Protein AF-A0A4U1D3E5-F1 (afdb_monomer)

Structure (mmCIF, N/CA/C/O backbone):
data_AF-A0A4U1D3E5-F1
#
_entry.id   AF-A0A4U1D3E5-F1
#
loop_
_atom_site.group_PDB
_atom_site.id
_atom_site.type_symbol
_atom_site.label_atom_id
_atom_site.label_alt_id
_atom_site.label_comp_id
_atom_site.label_asym_id
_atom_site.label_entity_id
_atom_site.label_seq_id
_atom_site.pdbx_PDB_ins_code
_atom_site.Cartn_x
_atom_site.Cartn_y
_atom_site.Cartn_z
_atom_site.occupancy
_atom_site.B_iso_or_equiv
_atom_site.auth_seq_id
_atom_site.auth_comp_id
_atom_site.auth_asym_id
_atom_site.auth_atom_id
_atom_site.pdbx_PDB_model_num
ATOM 1 N N . MET A 1 1 ? 15.776 -0.066 -17.788 1.00 58.50 1 MET A N 1
ATOM 2 C CA . MET A 1 1 ? 15.976 -1.140 -16.785 1.00 58.50 1 MET A CA 1
ATOM 3 C C . MET A 1 1 ? 14.660 -1.887 -16.537 1.00 58.50 1 MET A C 1
ATOM 5 O O . MET A 1 1 ? 13.894 -1.470 -15.674 1.00 58.50 1 MET A O 1
ATOM 9 N N . PRO A 1 2 ? 14.357 -2.959 -17.291 1.00 75.81 2 PRO A N 1
ATOM 10 C CA . PRO A 1 2 ? 13.066 -3.664 -17.210 1.00 75.81 2 PRO A CA 1
ATOM 11 C C . PRO A 1 2 ? 12.817 -4.336 -15.846 1.00 75.81 2 PRO A C 1
ATOM 13 O O . PRO A 1 2 ? 11.686 -4.384 -15.371 1.00 75.81 2 PRO A O 1
ATOM 16 N N . TYR A 1 3 ? 13.881 -4.774 -15.170 1.00 82.00 3 TYR A N 1
ATOM 17 C CA . TYR A 1 3 ? 13.806 -5.434 -13.863 1.00 82.00 3 TYR A CA 1
ATOM 18 C C . TYR A 1 3 ? 13.316 -4.515 -12.740 1.00 82.00 3 TYR A C 1
ATOM 20 O O . TYR A 1 3 ? 12.530 -4.939 -11.896 1.00 82.00 3 TYR A O 1
ATOM 28 N N . LEU A 1 4 ? 13.743 -3.247 -12.754 1.00 83.12 4 LEU A N 1
ATOM 29 C CA . LEU A 1 4 ? 13.349 -2.272 -11.738 1.00 83.12 4 LEU A CA 1
ATOM 30 C C . LEU A 1 4 ? 11.857 -1.950 -11.841 1.00 83.12 4 LEU A C 1
ATOM 32 O O . LEU A 1 4 ? 11.162 -1.920 -10.831 1.00 83.12 4 LEU A O 1
ATOM 36 N N . ARG A 1 5 ? 11.353 -1.783 -13.070 1.00 85.44 5 ARG A N 1
ATOM 37 C CA . ARG A 1 5 ? 9.930 -1.532 -13.321 1.00 85.44 5 ARG A CA 1
ATOM 38 C C . ARG A 1 5 ? 9.064 -2.683 -12.802 1.00 85.44 5 ARG A C 1
ATOM 40 O O . ARG A 1 5 ? 8.154 -2.446 -12.019 1.00 85.44 5 ARG A O 1
ATOM 47 N N . ASN A 1 6 ? 9.434 -3.922 -13.127 1.00 89.19 6 ASN A N 1
ATOM 48 C CA . ASN A 1 6 ? 8.712 -5.108 -12.666 1.00 89.19 6 ASN A CA 1
ATOM 49 C C . ASN A 1 6 ? 8.741 -5.261 -11.131 1.00 89.19 6 ASN A C 1
ATOM 51 O O . ASN A 1 6 ? 7.748 -5.651 -10.522 1.00 89.19 6 ASN A O 1
ATOM 55 N N . ALA A 1 7 ? 9.867 -4.942 -10.483 1.00 89.00 7 ALA A N 1
ATOM 56 C CA . ALA A 1 7 ? 9.967 -4.979 -9.023 1.00 89.00 7 ALA A CA 1
ATOM 57 C C . ALA A 1 7 ? 9.048 -3.940 -8.355 1.00 89.00 7 ALA A C 1
ATOM 59 O O . ALA A 1 7 ? 8.376 -4.252 -7.371 1.00 89.00 7 ALA A O 1
ATOM 60 N N . VAL A 1 8 ? 8.983 -2.728 -8.915 1.00 87.62 8 VAL A N 1
ATOM 61 C CA . VAL A 1 8 ? 8.097 -1.650 -8.452 1.00 87.62 8 VAL A CA 1
ATOM 62 C C . VAL A 1 8 ? 6.626 -2.027 -8.644 1.00 87.62 8 VAL A C 1
ATOM 64 O O . VAL A 1 8 ? 5.830 -1.857 -7.723 1.00 87.62 8 VAL A O 1
ATOM 67 N N . GLU A 1 9 ? 6.266 -2.599 -9.794 1.00 89.00 9 GLU A N 1
ATOM 68 C CA . GLU A 1 9 ? 4.899 -3.062 -10.068 1.00 89.00 9 GLU A CA 1
ATOM 69 C C . GLU A 1 9 ? 4.480 -4.192 -9.120 1.00 89.00 9 GLU A C 1
ATOM 71 O O . GLU A 1 9 ? 3.412 -4.116 -8.513 1.00 89.00 9 GLU A O 1
ATOM 76 N N . LYS A 1 10 ? 5.350 -5.183 -8.885 1.00 90.62 10 LYS A N 1
ATOM 77 C CA . LYS A 1 10 ? 5.099 -6.252 -7.903 1.00 90.62 10 LYS A CA 1
ATOM 78 C C . LYS A 1 10 ? 4.915 -5.714 -6.486 1.00 90.62 10 LYS A C 1
ATOM 80 O O . LYS A 1 10 ? 3.998 -6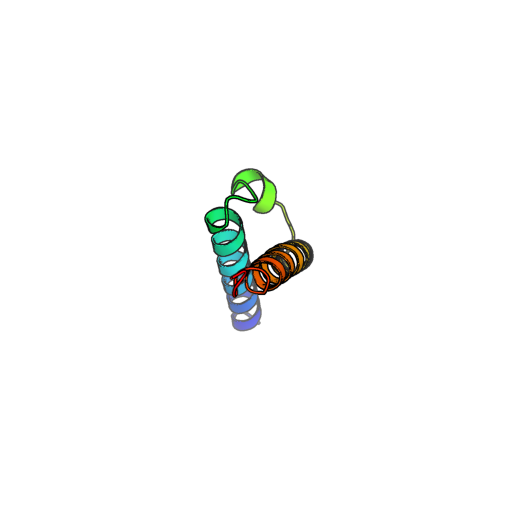.140 -5.789 1.00 90.62 10 LYS A O 1
ATOM 85 N N . ARG A 1 11 ? 5.767 -4.775 -6.055 1.00 89.62 11 ARG A N 1
ATOM 86 C CA . ARG A 1 11 ? 5.653 -4.123 -4.740 1.00 89.62 11 ARG A CA 1
ATOM 87 C C . ARG A 1 11 ? 4.306 -3.415 -4.610 1.00 89.62 11 ARG A C 1
ATOM 89 O O . ARG A 1 11 ? 3.626 -3.567 -3.599 1.00 89.62 11 ARG A O 1
ATOM 96 N N . ARG A 1 12 ? 3.910 -2.672 -5.644 1.00 90.06 12 ARG A N 1
ATOM 97 C CA . ARG A 1 12 ? 2.638 -1.951 -5.6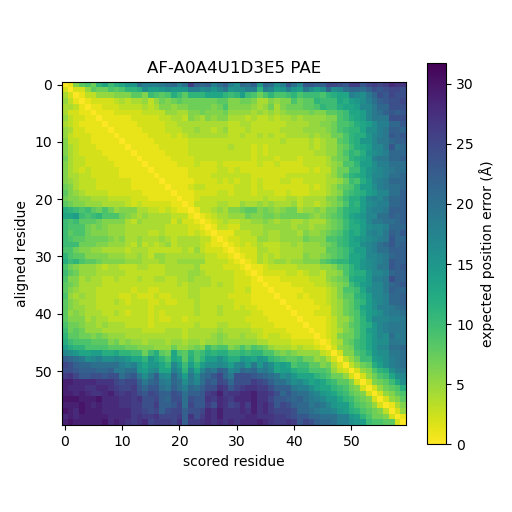89 1.00 90.06 12 ARG A CA 1
ATOM 98 C C . ARG A 1 12 ? 1.451 -2.899 -5.552 1.00 90.06 12 ARG A C 1
ATOM 100 O O . ARG A 1 12 ? 0.587 -2.667 -4.711 1.00 90.06 12 ARG A O 1
ATOM 107 N N . ASP A 1 13 ? 1.445 -3.982 -6.321 1.00 90.62 13 ASP A N 1
ATOM 108 C CA . ASP A 1 13 ? 0.364 -4.969 -6.310 1.00 90.62 13 ASP A CA 1
ATOM 109 C C . ASP A 1 13 ? 0.224 -5.670 -4.946 1.00 90.62 13 ASP A C 1
ATOM 111 O O . ASP A 1 13 ? -0.881 -5.833 -4.421 1.00 90.62 13 ASP A O 1
ATOM 115 N N . GLN A 1 14 ? 1.356 -5.983 -4.304 1.00 90.62 14 GLN A N 1
ATOM 116 C CA . GLN A 1 14 ? 1.382 -6.537 -2.948 1.00 90.62 14 GLN A CA 1
ATOM 117 C C . GLN A 1 14 ? 0.762 -5.588 -1.918 1.00 90.62 14 GLN A C 1
ATOM 119 O O . GLN A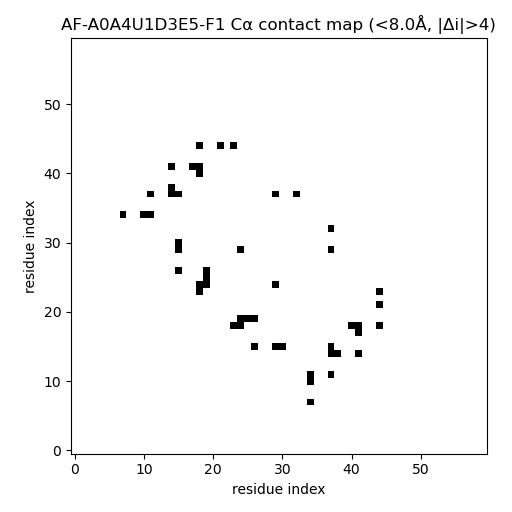 1 14 ? -0.050 -6.021 -1.097 1.00 90.62 14 GLN A O 1
ATOM 124 N N . VAL A 1 15 ? 1.121 -4.301 -1.960 1.00 90.19 15 VAL A N 1
ATOM 125 C CA . VAL A 1 15 ? 0.592 -3.311 -1.013 1.00 90.19 15 VAL A CA 1
ATOM 126 C C . VAL A 1 15 ? -0.904 -3.088 -1.231 1.00 90.19 15 VAL A C 1
ATOM 128 O O . VAL A 1 15 ? -1.664 -3.114 -0.264 1.00 90.19 15 VAL A O 1
ATOM 131 N N . ILE A 1 16 ? -1.348 -2.954 -2.485 1.00 90.62 16 ILE A N 1
ATOM 132 C CA . ILE A 1 16 ? -2.774 -2.844 -2.834 1.00 90.62 16 ILE A CA 1
ATOM 133 C C . ILE A 1 16 ? -3.537 -4.058 -2.303 1.00 90.62 16 ILE A C 1
ATOM 135 O O . ILE A 1 16 ? -4.547 -3.912 -1.616 1.00 90.62 16 ILE A O 1
ATOM 139 N N . THR A 1 17 ? -3.033 -5.264 -2.566 1.00 91.25 17 THR A N 1
ATOM 140 C CA . THR A 1 17 ? -3.660 -6.504 -2.100 1.00 91.25 17 THR A CA 1
ATOM 141 C C . THR A 1 17 ? -3.764 -6.546 -0.579 1.00 91.25 17 THR A C 1
ATOM 143 O O . THR A 1 17 ? -4.802 -6.948 -0.054 1.00 91.25 17 THR A O 1
ATOM 146 N N . PHE A 1 18 ? -2.730 -6.109 0.142 1.00 89.75 18 PHE A N 1
ATOM 147 C CA . PHE A 1 18 ? -2.761 -6.039 1.601 1.0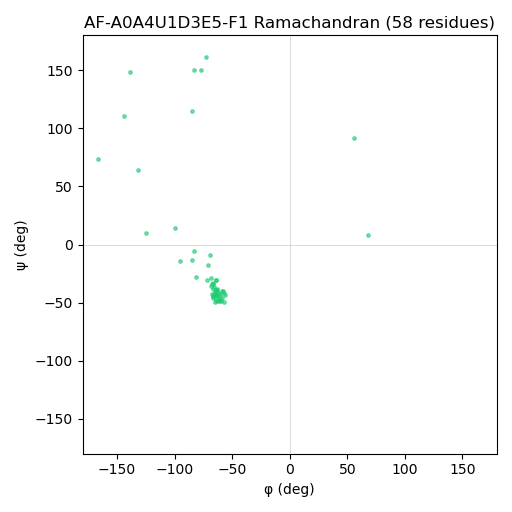0 89.75 18 PHE A CA 1
ATOM 148 C C . PHE A 1 18 ? -3.807 -5.040 2.111 1.00 89.75 18 PHE A C 1
ATOM 150 O O . PHE A 1 18 ? -4.603 -5.384 2.982 1.00 89.75 18 PHE A O 1
ATOM 157 N N . LEU A 1 19 ? -3.835 -3.826 1.556 1.00 87.38 19 LEU A N 1
ATOM 158 C CA . LEU A 1 19 ? -4.761 -2.767 1.969 1.00 87.38 19 LEU A CA 1
ATOM 159 C C . LEU A 1 19 ? -6.226 -3.140 1.705 1.00 87.38 19 LEU A C 1
ATOM 161 O O . LEU A 1 19 ? -7.076 -2.917 2.569 1.00 87.38 19 LEU A O 1
ATOM 165 N N . VAL A 1 20 ? -6.504 -3.781 0.565 1.00 89.94 20 VAL A N 1
ATOM 166 C CA . VAL A 1 20 ? -7.836 -4.317 0.241 1.00 89.94 20 VAL A CA 1
ATOM 167 C C . VAL A 1 20 ? -8.207 -5.462 1.180 1.00 89.94 20 VAL A C 1
ATOM 169 O O . VAL A 1 20 ? -9.306 -5.472 1.727 1.00 89.94 20 VAL A O 1
ATOM 172 N N . LYS A 1 21 ? -7.292 -6.412 1.428 1.00 88.62 21 LYS A N 1
ATOM 173 C CA . LYS A 1 21 ? -7.537 -7.527 2.363 1.00 88.62 21 LYS A CA 1
ATOM 174 C C . LYS A 1 21 ? -7.736 -7.068 3.805 1.00 88.62 21 LYS A C 1
ATOM 176 O O . LYS A 1 21 ? -8.469 -7.712 4.544 1.00 88.62 21 LYS A O 1
ATOM 181 N N . SER A 1 22 ? -7.109 -5.962 4.197 1.00 84.50 22 SER A N 1
ATOM 182 C CA . SER A 1 22 ? -7.318 -5.335 5.503 1.00 84.50 22 SER A CA 1
ATOM 183 C C . SER A 1 22 ? -8.712 -4.703 5.642 1.00 84.50 22 SER A C 1
ATOM 185 O O . SER A 1 22 ? -9.070 -4.259 6.732 1.00 84.50 22 SER A O 1
ATOM 187 N N . GLY A 1 23 ? -9.487 -4.612 4.553 1.00 83.81 23 GLY A N 1
ATOM 188 C CA . GLY A 1 23 ? -10.820 -4.007 4.536 1.00 83.81 23 GLY A CA 1
ATOM 189 C C . GLY A 1 23 ? -10.818 -2.494 4.766 1.00 83.81 23 GLY A C 1
ATOM 190 O O . GLY A 1 23 ? -11.876 -1.901 4.941 1.00 8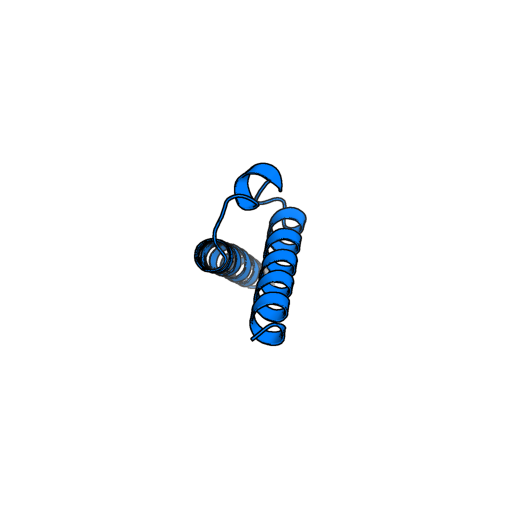3.81 23 GLY A O 1
ATOM 191 N N . THR A 1 24 ? -9.640 -1.863 4.793 1.00 80.44 24 THR A N 1
ATOM 192 C CA . THR A 1 24 ? -9.487 -0.426 5.063 1.00 80.44 24 THR A CA 1
ATOM 193 C C . THR A 1 24 ? -9.751 0.411 3.814 1.00 80.44 24 THR A C 1
ATOM 195 O O . THR A 1 24 ? -10.195 1.547 3.923 1.00 80.44 24 THR A O 1
ATOM 198 N N . PHE A 1 25 ? -9.515 -0.160 2.631 1.00 85.75 25 PHE A N 1
ATOM 199 C CA . PHE A 1 25 ? -9.665 0.530 1.357 1.00 85.75 25 PHE A CA 1
ATOM 200 C C . PHE A 1 25 ? -10.313 -0.368 0.304 1.00 85.75 25 PHE A C 1
ATOM 202 O O . PHE A 1 25 ? -10.085 -1.580 0.281 1.00 85.75 25 PHE A O 1
ATOM 209 N N . LYS A 1 26 ? -11.080 0.232 -0.611 1.00 86.88 26 LYS A N 1
ATOM 210 C CA . LYS A 1 26 ? -11.548 -0.445 -1.824 1.00 86.88 26 LYS A CA 1
ATOM 211 C C . LYS A 1 26 ? -10.461 -0.386 -2.890 1.00 86.88 26 LYS A C 1
ATOM 213 O O . LYS A 1 26 ? -9.681 0.561 -2.943 1.00 86.88 26 LYS A O 1
ATOM 218 N N . ARG A 1 27 ? -10.421 -1.402 -3.755 1.00 86.06 27 ARG A N 1
ATOM 219 C CA . ARG A 1 27 ? -9.411 -1.510 -4.818 1.00 86.06 27 ARG A CA 1
ATOM 220 C C . ARG A 1 27 ? -9.422 -0.290 -5.743 1.00 86.06 27 ARG A C 1
ATOM 222 O O . ARG A 1 27 ? -8.353 0.197 -6.082 1.00 86.06 27 ARG A O 1
ATOM 229 N N . GLU A 1 28 ? -10.604 0.190 -6.109 1.00 87.00 28 GLU A N 1
ATOM 230 C CA . GLU A 1 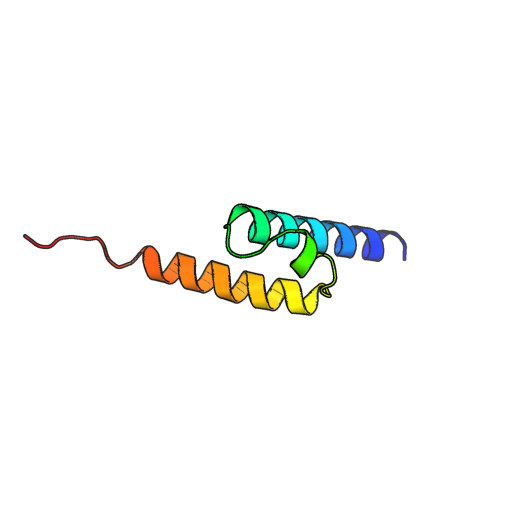28 ? -10.798 1.294 -7.059 1.00 87.00 28 GLU A CA 1
ATOM 231 C C . GLU A 1 28 ? -10.177 2.605 -6.556 1.00 87.00 28 GLU A C 1
ATOM 233 O O . GLU A 1 28 ? -9.474 3.280 -7.305 1.00 87.00 28 GLU A O 1
ATOM 238 N N . ASP A 1 29 ? -10.342 2.909 -5.266 1.00 85.00 29 ASP A N 1
ATOM 239 C CA . ASP A 1 29 ? -9.805 4.125 -4.649 1.00 85.00 29 ASP A CA 1
ATOM 240 C C . ASP A 1 29 ? -8.269 4.118 -4.568 1.00 85.00 29 ASP A C 1
ATOM 242 O O . ASP A 1 29 ? -7.622 5.148 -4.752 1.00 85.00 29 ASP A O 1
ATOM 246 N N . ILE A 1 30 ? -7.658 2.953 -4.324 1.00 86.44 30 ILE A N 1
ATOM 247 C CA . ILE A 1 30 ? -6.203 2.855 -4.109 1.00 86.44 30 ILE A CA 1
ATOM 248 C C . ILE A 1 30 ? -5.413 2.489 -5.364 1.00 86.44 30 ILE A C 1
ATOM 250 O O . ILE A 1 30 ? -4.191 2.635 -5.394 1.00 86.44 30 ILE A O 1
ATOM 254 N N . GLN A 1 31 ? -6.082 2.023 -6.419 1.00 85.44 31 GLN A N 1
ATOM 255 C CA . GLN A 1 31 ? -5.443 1.694 -7.694 1.00 85.44 31 GLN A CA 1
ATOM 256 C C . GLN A 1 31 ? -4.984 2.942 -8.460 1.00 85.44 31 GLN A C 1
ATOM 258 O O . GLN A 1 31 ? -4.115 2.832 -9.325 1.00 85.44 31 GLN A O 1
ATOM 263 N N . SER A 1 32 ? -5.504 4.121 -8.121 1.00 87.06 32 SER A N 1
ATOM 264 C CA . SER A 1 32 ? -5.042 5.405 -8.664 1.00 87.06 32 SER A CA 1
ATOM 265 C C . SER A 1 32 ? -3.837 5.980 -7.911 1.00 87.06 32 SER A C 1
ATOM 267 O O . SER A 1 32 ? -3.176 6.880 -8.420 1.00 87.06 32 SER A O 1
ATOM 269 N N . LEU A 1 33 ? -3.510 5.444 -6.729 1.00 86.62 33 LEU A N 1
ATOM 270 C CA . LEU A 1 33 ? -2.427 5.954 -5.890 1.00 86.62 33 LEU A CA 1
ATOM 271 C C . LEU A 1 33 ? -1.045 5.528 -6.396 1.00 86.62 33 LEU A C 1
ATOM 273 O O . LEU A 1 33 ? -0.845 4.441 -6.972 1.00 86.62 33 LEU A O 1
ATOM 277 N N . THR A 1 34 ? -0.064 6.387 -6.127 1.00 89.88 34 THR A N 1
ATOM 278 C CA . THR A 1 34 ? 1.351 6.090 -6.347 1.00 89.88 34 THR A CA 1
ATOM 279 C C . THR A 1 34 ? 1.876 5.099 -5.307 1.00 89.88 34 THR A C 1
ATOM 281 O O . THR A 1 34 ? 1.291 4.901 -4.240 1.00 89.88 34 THR A O 1
ATOM 284 N N . LEU A 1 35 ? 3.014 4.457 -5.598 1.00 85.44 35 LEU A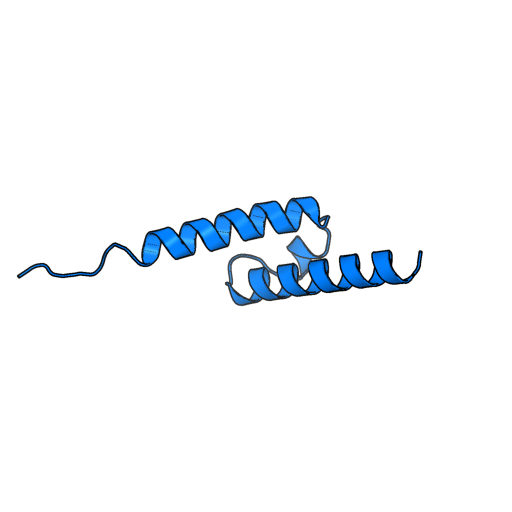 N 1
ATOM 285 C CA . LEU A 1 35 ? 3.627 3.511 -4.661 1.00 85.44 35 LEU A CA 1
ATOM 286 C C . LEU A 1 35 ? 3.944 4.169 -3.308 1.00 85.44 35 LEU A C 1
ATOM 288 O O . LEU A 1 35 ? 3.719 3.559 -2.269 1.00 85.44 35 LEU A O 1
ATOM 292 N N . SER A 1 36 ? 4.425 5.412 -3.312 1.00 88.62 36 SER A N 1
ATOM 293 C CA . SER A 1 36 ? 4.758 6.144 -2.087 1.00 88.62 36 SER A CA 1
ATOM 294 C C . SER A 1 36 ? 3.532 6.389 -1.207 1.00 88.62 36 SER A C 1
ATOM 296 O O . SER A 1 36 ? 3.601 6.186 0.003 1.00 88.62 36 SER A O 1
ATOM 298 N N . GLU A 1 37 ? 2.399 6.763 -1.803 1.00 89.31 37 GLU A N 1
ATOM 299 C CA . GLU A 1 37 ? 1.132 6.938 -1.081 1.00 89.31 37 GLU A CA 1
ATOM 300 C C . GLU A 1 37 ? 0.633 5.612 -0.499 1.00 89.31 37 GLU A C 1
ATOM 302 O O . GLU A 1 37 ? 0.283 5.534 0.679 1.00 89.31 37 GLU A O 1
ATOM 307 N N . LEU A 1 38 ? 0.697 4.537 -1.288 1.00 89.94 38 LEU A N 1
ATOM 308 C CA . LEU A 1 38 ? 0.353 3.189 -0.840 1.00 89.94 38 LEU A CA 1
ATOM 309 C C . LEU A 1 38 ? 1.223 2.733 0.343 1.00 89.94 38 LEU A C 1
ATOM 311 O O . LEU A 1 38 ? 0.711 2.126 1.284 1.00 89.94 38 LEU A O 1
ATOM 315 N N . GLU A 1 39 ? 2.523 3.043 0.342 1.00 89.12 39 GLU A N 1
ATOM 316 C CA . GLU A 1 39 ? 3.413 2.709 1.461 1.00 89.12 39 GLU A CA 1
ATOM 317 C C . GLU A 1 39 ? 3.093 3.503 2.737 1.00 89.12 39 GLU A C 1
ATOM 319 O O . GLU A 1 39 ? 3.211 2.959 3.842 1.00 89.12 39 GLU A O 1
ATOM 324 N N . VAL A 1 40 ? 2.648 4.759 2.616 1.00 90.12 40 VAL A N 1
ATOM 325 C CA . VAL A 1 40 ? 2.183 5.556 3.763 1.00 90.12 40 VAL A CA 1
ATOM 326 C C . VAL A 1 40 ? 0.955 4.907 4.397 1.00 90.12 40 VAL A C 1
ATOM 328 O O . VAL A 1 40 ? 0.947 4.676 5.611 1.00 90.12 40 VAL A O 1
ATOM 331 N N . GLU A 1 41 ? -0.043 4.544 3.591 1.00 86.81 41 GLU A N 1
ATOM 332 C CA . GLU A 1 41 ? -1.260 3.891 4.081 1.00 86.81 41 GLU A CA 1
ATOM 333 C C . GLU A 1 41 ? -0.961 2.509 4.671 1.00 86.81 41 GLU A C 1
ATOM 335 O O . GLU A 1 41 ? -1.406 2.185 5.774 1.00 86.81 41 GLU A O 1
ATOM 340 N N . TYR A 1 42 ? -0.099 1.724 4.022 1.00 88.06 42 TYR A N 1
ATOM 341 C CA . TYR A 1 42 ? 0.376 0.446 4.551 1.00 88.06 42 TYR A CA 1
ATOM 342 C C . TYR A 1 42 ? 1.032 0.596 5.928 1.00 88.06 42 TYR A C 1
ATOM 344 O O . TYR A 1 42 ? 0.759 -0.176 6.853 1.00 88.06 42 TYR A O 1
ATOM 352 N N . LYS A 1 43 ? 1.873 1.620 6.109 1.00 87.94 43 LYS A N 1
ATOM 353 C CA . LYS A 1 43 ? 2.531 1.897 7.391 1.00 87.94 43 LYS A CA 1
ATOM 354 C C . LYS A 1 43 ? 1.530 2.302 8.473 1.00 87.94 43 LYS A C 1
ATOM 356 O O . LYS A 1 43 ? 1.714 1.917 9.626 1.00 87.94 43 LYS A O 1
ATOM 361 N N . LYS A 1 44 ? 0.473 3.045 8.127 1.00 87.00 44 LYS A N 1
ATOM 362 C CA . LYS A 1 44 ? -0.616 3.386 9.058 1.00 87.00 44 LYS A CA 1
ATOM 363 C C . LYS A 1 44 ? -1.376 2.135 9.496 1.00 87.00 44 LYS A C 1
ATOM 365 O O . LYS A 1 44 ? -1.507 1.901 10.695 1.00 87.00 44 LYS A O 1
ATOM 370 N N . VAL A 1 45 ? -1.790 1.293 8.547 1.00 85.81 45 VAL A N 1
ATOM 371 C CA . VAL A 1 45 ? -2.537 0.055 8.830 1.00 85.81 45 VAL A CA 1
ATOM 372 C C . VAL A 1 45 ? -1.707 -0.904 9.688 1.00 85.81 45 VAL A C 1
ATOM 374 O O . VAL A 1 45 ? -2.164 -1.362 10.733 1.00 85.81 45 VAL A O 1
ATOM 377 N N . THR A 1 46 ? -0.448 -1.146 9.319 1.00 82.50 46 THR A N 1
ATOM 378 C CA . THR A 1 46 ? 0.442 -2.049 10.071 1.00 82.50 46 THR A CA 1
ATOM 379 C C . THR A 1 46 ? 0.811 -1.529 11.462 1.00 82.50 46 THR A C 1
ATOM 381 O O . THR A 1 46 ? 0.942 -2.328 12.394 1.00 82.50 46 THR A O 1
ATOM 384 N N . LYS A 1 47 ? 0.944 -0.207 11.648 1.00 79.00 47 LYS A N 1
ATOM 385 C CA . LYS A 1 47 ? 1.115 0.401 12.979 1.00 79.00 47 LYS A CA 1
ATOM 386 C C . LYS A 1 47 ? -0.136 0.237 13.840 1.00 79.00 47 LYS A C 1
ATOM 388 O O . LYS A 1 47 ? -0.015 -0.164 14.996 1.00 79.00 47 LYS A O 1
ATOM 393 N N . THR A 1 48 ? -1.319 0.466 13.276 1.00 67.25 48 THR A N 1
ATOM 394 C CA . THR A 1 48 ? -2.594 0.280 13.982 1.00 67.25 48 THR A CA 1
ATOM 395 C C . THR A 1 48 ? -2.821 -1.184 14.372 1.00 67.25 48 THR A C 1
ATOM 397 O O . THR A 1 48 ? -3.239 -1.460 15.497 1.00 67.25 48 THR A O 1
ATOM 400 N N . SER A 1 49 ? -2.465 -2.146 13.513 1.00 59.34 49 SER A N 1
ATOM 401 C CA . SER A 1 49 ? -2.536 -3.575 13.853 1.00 59.34 49 SER A CA 1
ATOM 402 C C . SER A 1 49 ? -1.552 -3.988 14.952 1.00 59.34 49 SER A C 1
ATOM 404 O O . SER A 1 49 ? -1.886 -4.853 15.759 1.00 59.34 49 SER A O 1
ATOM 406 N N . LYS A 1 50 ? -0.367 -3.364 15.041 1.00 56.31 50 LYS A N 1
ATOM 407 C CA . LYS A 1 50 ? 0.578 -3.607 16.148 1.00 56.31 50 LYS A CA 1
ATOM 408 C C . LYS A 1 50 ? 0.106 -3.011 17.477 1.00 56.31 50 LYS A C 1
ATOM 410 O O . LYS A 1 50 ? 0.372 -3.607 18.513 1.00 56.31 50 LYS A O 1
ATOM 415 N N . GLY A 1 51 ? -0.647 -1.909 17.455 1.00 50.59 51 GLY A N 1
ATOM 416 C CA . GLY A 1 51 ? -1.266 -1.336 18.658 1.00 50.59 51 GLY A CA 1
ATOM 417 C C . GLY A 1 51 ? -2.381 -2.202 19.258 1.00 50.59 51 GLY A C 1
ATOM 418 O O . GLY A 1 51 ? -2.569 -2.207 20.469 1.00 50.59 51 GLY A O 1
ATOM 419 N N . LYS A 1 52 ? -3.085 -3.000 18.441 1.00 50.34 52 LYS A N 1
ATOM 420 C CA . LYS A 1 52 ? -4.155 -3.901 18.912 1.00 50.34 52 LYS A CA 1
ATOM 421 C C . LYS A 1 52 ? -3.679 -5.255 19.454 1.00 50.34 52 LYS A C 1
ATOM 423 O O . LYS A 1 52 ? -4.499 -5.996 19.981 1.00 50.34 52 LYS A O 1
ATOM 428 N N . LYS A 1 53 ? -2.385 -5.587 19.363 1.00 46.78 53 LYS A N 1
ATOM 429 C CA . LYS A 1 53 ? -1.833 -6.858 19.879 1.00 46.78 53 LYS A CA 1
ATOM 430 C C . LYS A 1 53 ? -1.142 -6.723 21.249 1.00 46.78 53 LYS A C 1
ATOM 432 O O . LYS A 1 53 ? -0.434 -7.633 21.656 1.00 46.78 53 LYS A O 1
ATOM 437 N N . GLY A 1 54 ? -1.351 -5.601 21.948 1.00 46.00 54 GLY A N 1
ATOM 438 C CA . GLY A 1 54 ? -0.777 -5.324 23.273 1.00 46.00 54 GLY A CA 1
ATOM 439 C C . GLY A 1 54 ? -1.785 -4.963 24.371 1.00 46.00 54 GLY A C 1
ATOM 440 O O . GLY A 1 54 ? -1.363 -4.519 25.429 1.00 46.00 54 GLY A O 1
ATOM 441 N N . VAL A 1 55 ? -3.096 -5.117 24.144 1.00 51.81 55 VAL A N 1
ATOM 442 C CA . VAL A 1 55 ? -4.130 -4.837 25.162 1.00 51.81 55 VAL A CA 1
ATOM 443 C C . VAL A 1 55 ? -5.110 -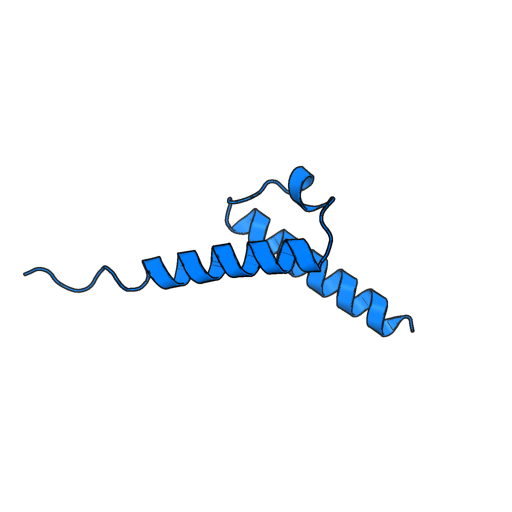6.004 25.231 1.00 51.81 55 VAL A C 1
ATOM 445 O O . VAL A 1 55 ? -6.263 -5.883 24.842 1.00 51.81 55 VAL A O 1
ATOM 448 N N . LEU A 1 56 ? -4.607 -7.167 25.633 1.00 50.53 56 LEU A N 1
ATOM 449 C CA . LEU A 1 56 ? -5.387 -8.314 26.106 1.00 50.53 56 LEU A CA 1
ATOM 450 C C . LEU A 1 56 ? -4.395 -9.270 26.777 1.00 50.53 56 LEU A C 1
ATOM 452 O O . LEU A 1 56 ? -4.018 -10.283 26.202 1.00 50.53 56 LEU A O 1
ATOM 456 N N . ASP A 1 57 ? -3.929 -8.901 27.970 1.00 43.91 57 ASP A N 1
ATOM 457 C CA . ASP A 1 57 ? -3.458 -9.889 28.938 1.00 43.91 57 ASP A CA 1
ATOM 458 C C . ASP A 1 57 ? -3.818 -9.440 30.365 1.00 43.91 57 ASP A C 1
ATOM 460 O O . ASP A 1 57 ? -3.351 -8.418 30.859 1.00 43.91 57 ASP A O 1
ATOM 464 N N . HIS A 1 58 ? -4.755 -10.207 30.926 1.00 42.75 58 HIS A N 1
ATOM 465 C CA . HIS A 1 58 ? -5.136 -10.400 32.325 1.00 42.75 58 HIS A CA 1
ATOM 466 C C . HIS A 1 58 ? -5.534 -9.206 33.211 1.00 42.75 58 HIS A C 1
ATOM 468 O O . HIS A 1 58 ? -4.766 -8.681 34.009 1.00 42.75 58 HIS A O 1
ATOM 474 N N . GLY A 1 59 ? -6.845 -8.938 33.219 1.00 53.53 59 GLY A N 1
ATOM 475 C CA . GLY A 1 59 ? -7.554 -8.721 34.478 1.00 53.53 59 GLY A CA 1
ATOM 476 C C . GLY A 1 59 ? -7.974 -10.067 35.074 1.00 53.53 59 GLY A C 1
ATOM 477 O O . GLY A 1 59 ? -8.781 -10.769 34.464 1.00 53.53 59 GLY A O 1
ATOM 478 N N . LYS A 1 60 ? -7.425 -10.421 36.239 1.00 47.28 60 LYS A N 1
ATOM 479 C CA . LYS A 1 60 ? -8.130 -11.098 37.336 1.00 47.28 60 LYS A CA 1
ATOM 480 C C . LYS A 1 60 ? -7.305 -11.013 38.614 1.00 47.28 60 LYS A C 1
ATOM 482 O O . LYS A 1 60 ? -6.091 -11.288 38.525 1.00 47.28 60 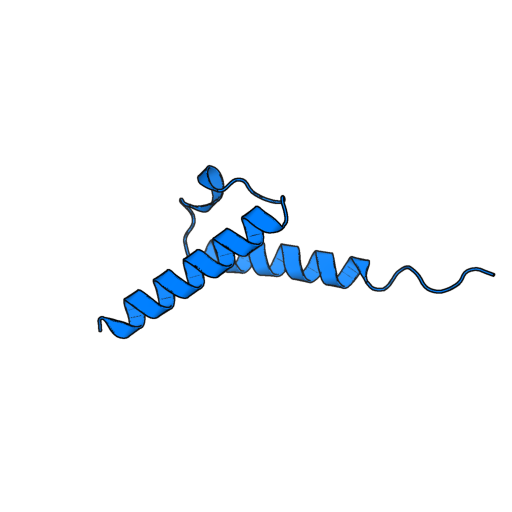LYS A O 1
#

Solvent-accessible surface area (backbone atoms only — not comparable to full-atom values): 3718 Å² total; per-residue (Å²): 117,73,67,60,53,54,51,53,52,53,51,40,52,52,50,53,52,49,42,37,74,67,67,79,43,59,64,76,76,55,69,78,52,53,62,70,58,49,50,53,53,50,51,51,54,54,51,54,56,58,61,67,76,74,77,83,82,82,92,129

Secondary structure (DSSP, 8-state):
-HHHHHHHHHHHHHHHHHHHHTTSS-HHHHTTS-HHHHHHHHHHHHHHHHHTTSS-S---

InterPro domains:
  IPR025072 Fur-regulated basic protein A [PF13076] (11-44)

Organism: NCBI:txid1037680

Mean predicted aligned error: 9.09 Å

Radius of gyration: 15.22 Å; Cα contacts (8 Å, |Δi|>4): 25; chains: 1; bounding box: 28×18×54 Å

Nearest PDB structures (foldseek):
  8p7c-assembly1_B  TM=5.843E-01  e=5.665E+00  Homo sapiens

Foldseek 3Di:
DVVVVVVLVVLLVVLLVVCVVLVVDDSVVSVPDHSVVSVVVSVVSVVVVVVVVPPDDDDD

Sequence (60 aa):
MPYLRNAVEKRRDQVITFLVKSGTFKREDIQSLTLSELEVEYKKVTKTSKGKKGVLDHGK

pLDDT: mean 78.83, std 15.52, range [42.75, 91.25]